Protein AF-A0A7Z9KBD7-F1 (afdb_monomer_lite)

Secondary structure (DSSP, 8-state):
---EEEEEEE--TTTS-GGGPPPHHHHHHHHHTT-EE-SSSSSEEEEEEE-SHHHHHHHHHHHHHIIIIIS---TT-------------GGGSS--

Sequence (96 aa):
MQQRWLYCEAVSNEFLPEGQKLEPEQITALTLLGFVETVGTPNYSCDFNISDSAVLADIGRMTLQVFATIYLCPSDSEVDIDLHIEESPPELRLDD

Radius of gyration: 14.71 Å; chains: 1; bounding box: 30×37×37 Å

pLDDT: mean 82.39, std 14.78, range [42.59, 95.94]

Foldseek 3Di:
DDWDKDKDWDDAQVPDDPVQHFDPVLVVVCVVLVWDCDPPDNITMDMDTPPDVVSVVVVVVVVVCCVCRNRVPDPPDDDDDDDDDDPDDPPPPPDD

Structure (mmCIF, N/CA/C/O backbone):
data_AF-A0A7Z9KBD7-F1
#
_entry.id   AF-A0A7Z9KBD7-F1
#
loop_
_atom_site.group_PDB
_atom_site.id
_atom_site.type_symbol
_atom_site.label_atom_id
_atom_site.label_alt_id
_atom_site.label_comp_id
_atom_site.label_asym_id
_atom_site.label_entity_id
_atom_site.label_seq_id
_atom_site.pdbx_PDB_ins_code
_atom_site.Cartn_x
_atom_site.Cartn_y
_atom_site.Cartn_z
_atom_site.occupancy
_atom_site.B_iso_or_equiv
_atom_site.auth_seq_id
_atom_site.auth_comp_id
_atom_site.auth_asym_id
_atom_site.auth_atom_id
_atom_site.pdbx_PDB_model_num
ATOM 1 N N . MET A 1 1 ? 17.053 5.968 -22.770 1.00 50.72 1 MET A N 1
ATOM 2 C CA . MET A 1 1 ? 15.767 5.356 -22.373 1.00 50.72 1 MET A CA 1
ATOM 3 C C . MET A 1 1 ? 15.081 6.336 -21.439 1.00 50.72 1 MET A C 1
ATOM 5 O O . MET A 1 1 ? 15.764 6.853 -20.566 1.00 50.72 1 MET A O 1
ATOM 9 N N . GLN A 1 2 ? 13.808 6.672 -21.664 1.00 57.12 2 GLN A N 1
ATOM 10 C CA . GLN A 1 2 ? 13.051 7.492 -20.711 1.00 57.12 2 GLN A CA 1
ATOM 11 C C . GLN A 1 2 ? 12.853 6.678 -19.430 1.00 57.12 2 GLN A C 1
ATOM 13 O O . GLN A 1 2 ? 12.359 5.554 -19.503 1.00 57.12 2 GLN A O 1
ATOM 18 N N . GLN A 1 3 ? 13.271 7.223 -18.287 1.00 64.50 3 GLN A N 1
ATOM 19 C CA . GLN A 1 3 ? 12.936 6.648 -16.988 1.00 64.50 3 GLN A CA 1
ATOM 20 C C . GLN A 1 3 ? 11.439 6.844 -16.758 1.00 64.50 3 GLN A C 1
ATOM 22 O O . GLN A 1 3 ? 10.932 7.957 -16.896 1.00 64.50 3 GLN A O 1
ATOM 27 N N . ARG A 1 4 ? 10.735 5.753 -16.460 1.00 80.31 4 ARG A N 1
ATOM 28 C CA . ARG A 1 4 ? 9.319 5.771 -16.100 1.00 80.31 4 ARG A CA 1
ATOM 29 C C . ARG A 1 4 ? 9.235 5.567 -14.600 1.00 80.31 4 ARG A C 1
ATOM 31 O O . ARG A 1 4 ? 9.866 4.652 -14.083 1.00 80.31 4 ARG A O 1
ATOM 38 N N . TRP A 1 5 ? 8.483 6.419 -13.927 1.00 83.69 5 TRP A N 1
ATOM 39 C CA . TRP A 1 5 ? 8.290 6.347 -12.488 1.00 83.69 5 TRP A CA 1
ATOM 40 C C . TRP A 1 5 ? 6.824 6.059 -12.195 1.00 83.69 5 TRP A C 1
ATOM 42 O O . TRP A 1 5 ? 5.949 6.577 -12.891 1.00 83.69 5 TRP A O 1
ATOM 52 N N . LEU A 1 6 ? 6.576 5.212 -11.201 1.00 84.44 6 LEU A N 1
ATOM 53 C CA . LEU A 1 6 ? 5.254 4.986 -10.638 1.00 84.44 6 LEU A CA 1
ATOM 54 C C . LEU A 1 6 ? 5.252 5.496 -9.205 1.00 84.44 6 LEU A C 1
ATOM 56 O O . LEU A 1 6 ? 6.051 5.039 -8.392 1.00 84.44 6 LEU A O 1
ATOM 60 N N . TYR A 1 7 ? 4.339 6.412 -8.928 1.00 86.00 7 TYR A N 1
ATOM 61 C CA . TYR A 1 7 ? 4.070 6.903 -7.589 1.00 86.00 7 TYR A CA 1
ATOM 62 C C . TYR A 1 7 ? 2.907 6.104 -7.001 1.00 86.00 7 TYR A C 1
ATOM 64 O O . TYR A 1 7 ? 1.865 5.967 -7.646 1.00 86.00 7 TYR A O 1
ATOM 72 N N . CYS A 1 8 ? 3.102 5.564 -5.803 1.00 86.94 8 CYS A N 1
ATOM 73 C CA . CYS A 1 8 ? 2.107 4.786 -5.079 1.00 86.94 8 CYS A CA 1
ATOM 74 C C . CYS A 1 8 ? 1.771 5.474 -3.758 1.00 86.94 8 CYS A C 1
ATOM 76 O O . CYS A 1 8 ? 2.678 5.873 -3.029 1.00 86.94 8 CYS A O 1
ATOM 78 N N . GLU A 1 9 ? 0.485 5.513 -3.411 1.00 90.69 9 GLU A N 1
ATOM 79 C CA . GLU A 1 9 ? 0.007 6.005 -2.118 1.00 90.69 9 GLU A CA 1
ATOM 80 C C . GLU A 1 9 ? -0.770 4.934 -1.359 1.00 90.69 9 GLU A C 1
ATOM 82 O O . GLU A 1 9 ? -1.528 4.154 -1.938 1.00 90.69 9 GLU A O 1
ATOM 87 N N . ALA A 1 10 ? -0.597 4.938 -0.043 1.00 92.19 10 ALA A N 1
ATOM 88 C CA . ALA A 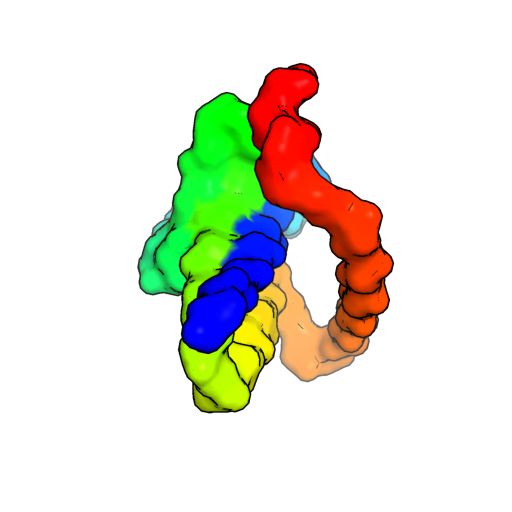1 10 ? -1.393 4.202 0.917 1.00 92.19 10 ALA A CA 1
ATOM 89 C C . ALA A 1 10 ? -2.041 5.208 1.883 1.00 92.19 10 ALA A C 1
ATOM 91 O O . ALA A 1 10 ? -1.361 6.008 2.529 1.00 92.19 10 ALA A O 1
ATOM 92 N N . VAL A 1 11 ? -3.371 5.163 1.963 1.00 92.12 11 VAL A N 1
ATOM 93 C CA . VAL A 1 11 ? -4.203 6.006 2.829 1.00 92.12 11 VAL A CA 1
ATOM 94 C C . VAL A 1 11 ? -3.768 5.897 4.292 1.00 92.12 11 VAL A C 1
ATOM 96 O O . VAL A 1 11 ? -3.586 4.785 4.800 1.00 92.12 11 VAL A O 1
ATOM 99 N N . SER A 1 12 ? -3.623 7.037 4.966 1.00 91.06 12 SER A N 1
ATOM 100 C CA . SER A 1 12 ? -3.233 7.105 6.377 1.00 91.06 12 SER A CA 1
ATOM 101 C C . SER A 1 12 ? -4.407 7.180 7.352 1.00 91.06 12 SER A C 1
ATOM 103 O O . SER A 1 12 ? -5.570 7.348 6.981 1.00 91.06 12 SER A O 1
ATOM 105 N N . ASN A 1 13 ? -4.075 7.130 8.643 1.00 91.81 13 ASN A N 1
ATOM 106 C CA . ASN A 1 13 ? -5.029 7.245 9.746 1.00 91.81 13 ASN A CA 1
ATOM 107 C C . ASN A 1 13 ? -5.786 8.574 9.801 1.00 91.81 13 ASN A C 1
ATOM 109 O O . ASN A 1 13 ? -6.790 8.646 10.508 1.00 91.81 13 ASN A O 1
ATOM 113 N N . GLU A 1 14 ? -5.324 9.607 9.094 1.00 91.12 14 GLU A N 1
ATOM 114 C CA . GLU A 1 14 ? -6.053 10.871 8.990 1.00 91.12 14 GLU A CA 1
ATOM 115 C C . GLU A 1 14 ? -7.366 10.705 8.212 1.00 91.12 14 GLU A C 1
ATOM 117 O O . GLU A 1 14 ? -8.376 11.309 8.572 1.00 91.12 14 GLU A O 1
ATOM 122 N N . PHE A 1 15 ? -7.378 9.838 7.193 1.00 91.06 15 PHE A N 1
ATOM 123 C CA . PHE A 1 15 ? -8.544 9.624 6.327 1.00 91.06 15 PHE A CA 1
ATOM 124 C C . PHE A 1 15 ? -9.253 8.293 6.552 1.00 91.06 15 PHE A C 1
ATOM 126 O O . PHE A 1 15 ? -10.371 8.104 6.069 1.00 91.06 15 PHE A O 1
ATOM 133 N N . LEU A 1 16 ? -8.625 7.364 7.273 1.00 90.38 16 LEU A N 1
ATOM 134 C CA . LEU A 1 16 ? -9.261 6.100 7.620 1.00 90.38 16 LEU A CA 1
ATOM 135 C C . LEU A 1 16 ? -10.329 6.300 8.712 1.00 90.38 16 LEU A C 1
ATOM 137 O O . LEU A 1 16 ? -10.109 7.029 9.685 1.00 90.38 16 LEU A O 1
ATOM 141 N N . PRO A 1 17 ? -11.482 5.614 8.610 1.00 91.62 17 PRO A N 1
ATOM 142 C CA . PRO A 1 17 ? -12.470 5.559 9.685 1.00 91.62 17 PRO A CA 1
ATOM 143 C C . PRO A 1 17 ? -11.869 5.040 11.002 1.00 91.62 17 PRO A C 1
ATOM 145 O O . PRO A 1 17 ? -10.984 4.191 10.979 1.00 91.62 17 PRO A O 1
ATOM 148 N N . GLU A 1 18 ? -12.404 5.456 12.160 1.00 89.00 18 GLU A N 1
ATOM 149 C CA . GLU A 1 18 ? -11.887 5.058 13.492 1.00 89.00 18 GLU A CA 1
ATOM 150 C C . GLU A 1 18 ? -11.702 3.539 13.673 1.00 89.00 18 GLU A C 1
ATOM 152 O O . GLU A 1 18 ? -10.741 3.108 14.295 1.00 89.00 18 GLU A O 1
ATOM 157 N N . GLY A 1 19 ? -12.588 2.714 13.105 1.00 89.62 19 GLY A N 1
ATOM 158 C CA . GLY A 1 19 ? -12.488 1.248 13.181 1.00 89.62 19 GLY A CA 1
ATOM 159 C C . GLY A 1 19 ? -11.529 0.602 12.173 1.00 89.62 19 GLY A C 1
ATOM 160 O O . GLY A 1 19 ? -11.443 -0.620 12.130 1.00 89.62 19 GLY A O 1
ATOM 161 N N . GLN A 1 20 ? -10.875 1.398 11.329 1.00 90.56 20 GLN A N 1
ATOM 162 C CA . GLN A 1 20 ? -9.976 0.958 10.257 1.00 90.56 20 GLN A CA 1
ATOM 163 C C . GLN A 1 20 ? -8.607 1.639 10.324 1.00 90.56 20 GLN A C 1
ATOM 165 O O . GLN A 1 20 ? -7.782 1.441 9.433 1.00 90.56 20 GLN A O 1
ATOM 170 N N . LYS A 1 21 ? -8.359 2.449 11.357 1.00 93.94 21 LYS A N 1
ATOM 171 C CA . LYS A 1 21 ? -7.046 3.045 11.578 1.00 93.94 21 LYS A CA 1
ATOM 172 C C . LYS A 1 21 ? -6.002 1.947 11.758 1.00 93.94 21 LYS A C 1
ATOM 174 O O . LYS A 1 21 ? -6.234 0.939 12.416 1.00 93.94 21 LYS A O 1
ATOM 179 N N . LEU A 1 22 ? -4.852 2.175 11.148 1.00 94.38 22 LEU A N 1
ATOM 180 C CA . LEU A 1 22 ? -3.671 1.344 11.226 1.00 94.38 22 LEU A CA 1
ATOM 181 C C . LEU A 1 22 ? -3.074 1.417 12.629 1.00 94.38 22 LEU A C 1
ATOM 183 O O . LEU A 1 22 ? -2.763 2.497 13.140 1.00 94.38 22 LEU A O 1
ATOM 187 N N . GLU A 1 23 ? -2.857 0.250 13.210 1.00 95.81 23 GLU A N 1
ATOM 188 C CA . GLU A 1 23 ? -2.085 0.049 14.423 1.00 95.81 23 GLU A CA 1
ATOM 189 C C . GLU A 1 23 ? -0.578 0.227 14.150 1.00 95.81 23 GLU A C 1
ATOM 191 O O . GLU A 1 23 ? -0.119 0.100 13.006 1.00 95.81 23 GLU A O 1
ATOM 196 N N . PRO A 1 24 ? 0.246 0.463 15.189 1.00 95.44 24 PRO A N 1
ATOM 197 C CA . PRO A 1 24 ? 1.689 0.668 15.026 1.00 95.44 24 PRO A CA 1
ATOM 198 C C . PRO A 1 24 ? 2.416 -0.455 14.266 1.00 95.44 24 PRO A C 1
ATOM 200 O O . PRO A 1 24 ? 3.385 -0.202 13.547 1.00 95.44 24 PRO A O 1
ATOM 203 N N . GLU A 1 25 ? 1.952 -1.698 14.398 1.00 95.94 25 GLU A N 1
ATOM 204 C CA . GLU A 1 25 ? 2.505 -2.861 13.695 1.00 95.94 25 GLU A CA 1
ATOM 205 C C . GLU A 1 25 ? 2.217 -2.818 12.188 1.00 95.94 25 GLU A C 1
ATOM 207 O O . GLU A 1 25 ? 3.103 -3.126 11.389 1.00 95.94 25 GLU A O 1
ATOM 212 N N . GLN A 1 26 ? 1.018 -2.372 11.794 1.00 95.50 26 GLN A N 1
ATOM 213 C CA . GLN A 1 26 ? 0.644 -2.164 10.392 1.00 95.50 26 GLN A CA 1
ATOM 214 C C . GLN A 1 26 ? 1.466 -1.020 9.789 1.00 95.50 26 GLN A C 1
ATOM 216 O O . GLN A 1 26 ? 2.017 -1.175 8.704 1.00 95.50 26 GLN A O 1
ATOM 221 N N . ILE A 1 27 ? 1.639 0.089 10.514 1.00 94.50 27 ILE A N 1
ATOM 222 C CA . ILE A 1 27 ? 2.484 1.208 10.065 1.00 94.50 27 ILE A CA 1
ATOM 223 C C . ILE A 1 27 ? 3.934 0.741 9.878 1.00 94.50 27 ILE A C 1
ATOM 225 O O . ILE A 1 27 ? 4.540 0.992 8.840 1.00 94.50 27 ILE A O 1
ATOM 229 N N . THR A 1 28 ? 4.475 -0.013 10.839 1.00 94.62 28 THR A N 1
ATOM 230 C CA . THR A 1 28 ? 5.836 -0.566 10.748 1.00 94.62 28 THR A CA 1
ATOM 231 C C . THR A 1 28 ? 5.986 -1.477 9.530 1.00 94.62 28 THR A C 1
ATOM 233 O O . THR A 1 28 ? 6.965 -1.369 8.792 1.00 94.62 28 THR A O 1
ATOM 236 N N . ALA A 1 29 ? 5.017 -2.364 9.290 1.00 94.69 29 ALA A N 1
ATOM 237 C CA . ALA A 1 29 ? 5.018 -3.238 8.123 1.00 94.69 29 ALA A CA 1
ATOM 238 C C . ALA A 1 29 ? 4.943 -2.444 6.807 1.00 94.69 29 ALA A C 1
ATOM 240 O O . ALA A 1 29 ? 5.659 -2.769 5.862 1.00 94.69 29 ALA A O 1
ATOM 241 N N . LEU A 1 30 ? 4.146 -1.373 6.762 1.00 94.44 30 LEU A N 1
ATOM 242 C CA . LEU A 1 30 ? 4.047 -0.475 5.613 1.00 94.44 30 LEU A CA 1
ATOM 243 C C . LEU A 1 30 ? 5.384 0.242 5.347 1.00 94.44 30 LEU A C 1
ATOM 245 O O . LEU A 1 30 ? 5.854 0.276 4.211 1.00 94.44 30 LEU A O 1
ATOM 249 N N . THR A 1 31 ? 6.068 0.711 6.394 1.00 93.19 31 THR A N 1
ATOM 250 C CA . THR A 1 31 ? 7.406 1.313 6.274 1.00 93.19 31 THR A CA 1
ATOM 251 C C . THR A 1 31 ? 8.465 0.318 5.803 1.00 93.19 31 THR A C 1
ATOM 253 O O . THR A 1 31 ? 9.330 0.671 5.003 1.00 93.19 31 THR A O 1
ATOM 256 N N . LEU A 1 32 ? 8.393 -0.947 6.233 1.00 93.94 32 LEU A N 1
ATOM 257 C CA . LEU A 1 32 ? 9.286 -2.007 5.746 1.00 93.94 32 LEU A CA 1
ATOM 258 C C . LEU A 1 32 ? 9.083 -2.324 4.256 1.00 93.94 32 LEU A C 1
ATOM 260 O O . LEU A 1 32 ? 10.018 -2.791 3.608 1.00 93.94 32 LEU A O 1
ATOM 264 N N . LEU A 1 33 ? 7.897 -2.042 3.707 1.00 92.31 33 LEU A N 1
ATOM 265 C CA . LEU A 1 33 ? 7.623 -2.109 2.268 1.00 92.31 33 LEU A CA 1
ATOM 266 C C . LEU A 1 33 ? 8.162 -0.891 1.496 1.00 92.31 33 LEU A C 1
ATOM 268 O O . LEU A 1 33 ? 8.057 -0.855 0.275 1.00 92.31 33 LEU A O 1
ATOM 272 N N . GLY A 1 34 ? 8.768 0.082 2.184 1.00 92.81 34 GLY A N 1
ATOM 273 C CA . GLY A 1 34 ? 9.384 1.264 1.579 1.00 92.81 34 GLY A CA 1
ATOM 274 C C . GLY A 1 34 ? 8.475 2.489 1.510 1.00 92.81 34 GLY A C 1
ATOM 275 O O . GLY A 1 34 ? 8.882 3.500 0.943 1.00 92.81 34 GLY A O 1
ATOM 276 N N . PHE A 1 35 ? 7.274 2.422 2.087 1.00 93.94 35 PHE A N 1
ATOM 277 C CA . PHE A 1 35 ? 6.382 3.571 2.172 1.00 93.94 35 PHE A CA 1
ATOM 278 C C . PHE A 1 35 ? 6.796 4.515 3.302 1.00 93.94 35 PHE A C 1
ATOM 280 O O . PHE A 1 35 ? 7.060 4.090 4.427 1.00 93.94 35 PHE A O 1
ATOM 287 N N . VAL A 1 36 ? 6.804 5.812 3.018 1.00 91.38 36 VAL A N 1
ATOM 288 C CA . VAL A 1 36 ? 7.149 6.856 3.984 1.00 91.38 36 VAL A CA 1
ATOM 289 C C . VAL A 1 36 ? 6.014 7.860 4.107 1.00 91.38 36 VAL A C 1
ATOM 291 O O . VAL A 1 36 ? 5.401 8.251 3.116 1.00 91.38 36 VAL A O 1
ATOM 294 N N . GLU A 1 37 ? 5.728 8.270 5.337 1.00 85.94 37 GLU A N 1
ATOM 295 C CA . GLU A 1 37 ? 4.845 9.405 5.600 1.00 85.94 37 GLU A CA 1
ATOM 296 C C . GLU A 1 37 ? 5.600 10.683 5.231 1.00 85.94 37 GLU A C 1
ATOM 298 O O . GLU A 1 37 ? 6.733 10.890 5.685 1.00 85.94 37 GLU A O 1
ATOM 303 N N . THR A 1 38 ? 5.017 11.519 4.374 1.00 71.88 38 THR A N 1
ATOM 304 C CA . THR A 1 38 ? 5.630 12.804 4.031 1.00 71.88 38 THR A CA 1
ATOM 305 C C . THR A 1 38 ? 4.938 13.920 4.798 1.00 71.88 38 THR A C 1
ATOM 307 O O . THR A 1 38 ? 3.742 13.885 5.048 1.00 71.88 38 THR A O 1
ATOM 310 N N . VAL A 1 39 ? 5.695 14.943 5.189 1.00 67.75 39 VAL A N 1
ATOM 311 C CA . VAL A 1 39 ? 5.167 16.055 5.999 1.00 67.75 39 VAL A CA 1
ATOM 312 C C . VAL A 1 39 ? 4.131 16.896 5.226 1.00 67.75 39 VAL A C 1
ATOM 314 O O . VAL A 1 39 ? 3.393 17.660 5.839 1.00 67.75 39 VAL A O 1
ATOM 317 N N . GLY A 1 40 ? 4.080 16.769 3.893 1.00 65.12 40 GLY A N 1
ATOM 318 C CA . GLY A 1 40 ? 3.173 17.523 3.020 1.00 65.12 40 GLY A CA 1
ATOM 319 C C . GLY A 1 40 ? 1.954 16.740 2.532 1.00 65.12 40 GLY A C 1
ATOM 320 O O . GLY A 1 40 ? 0.918 17.351 2.291 1.00 65.12 40 GLY A O 1
ATOM 321 N N . THR A 1 41 ? 2.045 15.411 2.410 1.00 64.81 41 THR A N 1
ATOM 322 C CA . THR A 1 41 ? 0.902 14.567 2.055 1.00 64.81 41 THR A CA 1
ATOM 323 C C . THR A 1 41 ? 0.542 13.659 3.224 1.00 64.81 41 THR A C 1
ATOM 325 O O . THR A 1 41 ? 1.367 12.856 3.649 1.00 64.81 41 THR A O 1
ATOM 328 N N . PRO A 1 42 ? -0.693 13.740 3.740 1.00 80.06 42 PRO A N 1
ATOM 329 C CA . PRO A 1 42 ? -1.110 12.913 4.865 1.00 80.06 42 PRO A CA 1
ATOM 330 C C . PRO A 1 42 ? -1.041 11.404 4.598 1.00 80.06 42 PRO A C 1
ATOM 332 O O . PRO A 1 42 ? -1.050 10.647 5.555 1.00 80.06 42 PRO A O 1
ATOM 335 N N . ASN A 1 43 ? -0.942 10.945 3.345 1.00 90.38 43 ASN A N 1
ATOM 336 C CA . ASN A 1 43 ? -0.781 9.531 2.993 1.00 90.38 43 ASN A CA 1
ATOM 337 C C . ASN A 1 43 ? 0.676 9.044 3.087 1.00 90.38 43 ASN A C 1
ATOM 339 O O . ASN A 1 43 ? 1.635 9.805 2.965 1.00 90.38 43 ASN A O 1
ATOM 343 N N . TYR A 1 44 ? 0.845 7.729 3.211 1.00 92.44 44 TYR A N 1
ATOM 344 C CA . TYR A 1 44 ? 2.145 7.094 3.027 1.00 92.44 44 TYR A CA 1
ATOM 345 C C . TYR A 1 44 ? 2.427 6.928 1.536 1.00 92.44 44 TYR A C 1
ATOM 347 O O . TYR A 1 44 ? 1.548 6.506 0.788 1.00 92.44 44 TYR A O 1
ATOM 355 N N . SER A 1 45 ? 3.651 7.202 1.096 1.00 91.56 45 SER A N 1
ATOM 356 C CA . SER A 1 45 ? 4.002 7.182 -0.327 1.00 91.56 45 SER A CA 1
ATOM 357 C C . SER A 1 45 ? 5.280 6.403 -0.619 1.00 91.56 45 SER A C 1
ATOM 359 O O . SER A 1 45 ? 6.149 6.266 0.244 1.00 91.56 45 SER A O 1
ATOM 361 N N . CYS A 1 46 ? 5.387 5.865 -1.834 1.00 90.56 46 CYS A N 1
ATOM 362 C CA . CYS A 1 46 ? 6.589 5.205 -2.334 1.00 90.56 46 CYS A CA 1
ATOM 363 C C . CYS A 1 46 ? 6.714 5.394 -3.854 1.00 90.56 46 CYS A C 1
ATOM 365 O O . CYS A 1 46 ? 5.725 5.274 -4.580 1.00 90.56 46 CYS A O 1
ATOM 367 N N . ASP A 1 47 ? 7.935 5.644 -4.329 1.00 88.88 47 ASP A N 1
ATOM 368 C CA . ASP A 1 47 ? 8.255 5.815 -5.746 1.00 88.88 47 ASP A CA 1
ATOM 369 C C . ASP A 1 47 ? 9.009 4.604 -6.301 1.00 88.88 47 ASP A C 1
ATOM 371 O O . ASP A 1 47 ? 10.055 4.203 -5.786 1.00 88.88 47 ASP A O 1
ATOM 375 N N . PHE A 1 48 ? 8.532 4.075 -7.426 1.00 87.56 48 PHE A N 1
ATOM 376 C CA . PHE A 1 48 ? 9.172 2.978 -8.143 1.00 87.56 48 PHE A CA 1
ATOM 377 C C . PHE A 1 48 ? 9.733 3.443 -9.478 1.00 87.56 48 PHE A C 1
ATOM 379 O O . PHE A 1 48 ? 9.018 3.984 -10.321 1.00 87.56 48 PHE A O 1
ATOM 386 N N . ASN A 1 49 ? 11.007 3.144 -9.721 1.00 88.06 49 ASN A N 1
ATOM 387 C CA . ASN A 1 49 ? 11.587 3.258 -11.051 1.00 88.06 49 ASN A CA 1
ATOM 388 C C . ASN A 1 49 ? 11.230 2.011 -11.872 1.00 88.06 49 ASN A C 1
ATOM 390 O O . ASN A 1 49 ? 11.698 0.911 -11.580 1.00 88.06 49 ASN A O 1
ATOM 394 N N . ILE A 1 50 ? 10.411 2.179 -12.907 1.00 87.19 50 ILE A N 1
ATOM 395 C CA . ILE A 1 50 ? 9.985 1.095 -13.791 1.00 87.19 50 ILE A CA 1
ATOM 396 C C . ILE A 1 50 ? 11.060 0.882 -14.863 1.00 87.19 50 ILE A C 1
ATOM 398 O O . ILE A 1 50 ? 10.986 1.422 -15.972 1.00 87.19 50 ILE A O 1
ATOM 402 N N . SER A 1 51 ? 12.071 0.083 -14.525 1.00 85.50 51 SER A N 1
ATOM 403 C CA . SER A 1 51 ? 13.142 -0.300 -15.452 1.00 85.50 51 SER A CA 1
ATOM 404 C C . SER A 1 51 ? 12.731 -1.406 -16.425 1.00 85.50 51 SER A C 1
ATOM 406 O O . SER A 1 51 ? 13.229 -1.449 -17.551 1.00 85.50 51 SER A O 1
ATOM 408 N N . ASP A 1 52 ? 11.827 -2.293 -16.004 1.00 86.75 52 ASP A N 1
ATOM 409 C CA . ASP A 1 52 ? 11.353 -3.444 -16.770 1.00 86.75 52 ASP A CA 1
ATOM 410 C C . ASP A 1 52 ? 9.991 -3.961 -16.255 1.00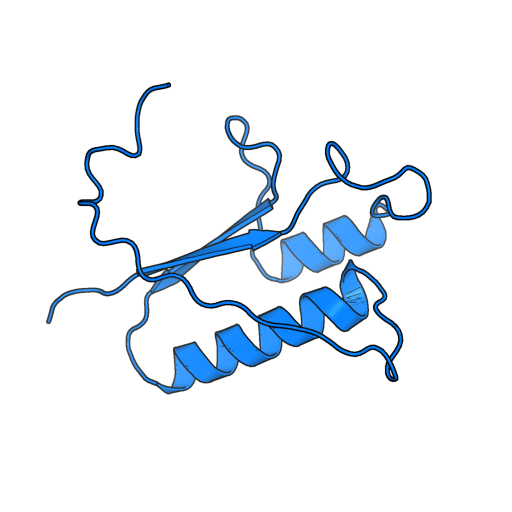 86.75 52 ASP A C 1
ATOM 412 O O . ASP A 1 52 ? 9.393 -3.414 -15.327 1.00 86.75 52 ASP A O 1
ATOM 416 N N . SER A 1 53 ? 9.474 -5.018 -16.888 1.00 86.81 53 SER A N 1
ATOM 417 C CA . SER A 1 53 ? 8.184 -5.621 -16.541 1.00 86.81 53 SER A CA 1
ATOM 418 C C . SER A 1 53 ? 8.186 -6.430 -15.240 1.00 86.81 53 SER A C 1
ATOM 420 O O . SER A 1 53 ? 7.110 -6.680 -14.702 1.00 86.81 53 SER A O 1
ATOM 422 N N . ALA A 1 54 ? 9.343 -6.873 -14.739 1.00 90.62 54 ALA A N 1
ATOM 423 C CA . ALA A 1 54 ? 9.414 -7.586 -13.465 1.00 90.62 54 ALA A CA 1
ATOM 424 C C . ALA A 1 54 ? 9.089 -6.637 -12.305 1.00 90.62 54 ALA A C 1
ATOM 426 O O . ALA A 1 54 ? 8.317 -7.007 -11.423 1.00 90.62 54 ALA A O 1
ATOM 427 N N . VAL A 1 55 ? 9.547 -5.383 -12.391 1.00 88.25 55 VAL A N 1
ATOM 428 C CA . VAL A 1 55 ? 9.199 -4.331 -11.424 1.00 88.25 55 VAL A CA 1
ATOM 429 C C . VAL A 1 55 ? 7.683 -4.122 -11.342 1.00 88.25 55 VAL A C 1
ATOM 431 O O . VAL A 1 55 ? 7.135 -3.997 -10.252 1.00 88.25 55 VAL A O 1
ATOM 434 N N . LEU A 1 56 ? 6.968 -4.155 -12.472 1.00 88.69 56 LEU A N 1
ATOM 435 C CA . LEU A 1 56 ? 5.502 -4.033 -12.474 1.00 88.69 56 LEU A CA 1
ATOM 436 C C . LEU A 1 56 ? 4.817 -5.195 -11.739 1.00 88.69 56 LEU A C 1
ATOM 438 O O . LEU A 1 56 ? 3.839 -4.983 -11.024 1.00 88.69 56 LEU A O 1
ATOM 442 N N . ALA A 1 57 ? 5.331 -6.418 -11.891 1.00 91.00 57 ALA A N 1
ATOM 443 C CA . ALA A 1 57 ? 4.811 -7.577 -11.172 1.00 91.00 57 ALA A CA 1
ATOM 444 C C . ALA A 1 57 ? 5.092 -7.486 -9.662 1.00 91.00 57 ALA A C 1
ATOM 446 O O . ALA A 1 57 ? 4.243 -7.869 -8.856 1.00 91.00 57 ALA A O 1
ATOM 447 N N . ASP A 1 58 ? 6.256 -6.958 -9.277 1.00 91.19 58 ASP A N 1
ATOM 448 C CA . ASP A 1 58 ? 6.604 -6.703 -7.877 1.00 91.19 58 ASP A CA 1
ATOM 449 C C . ASP A 1 58 ? 5.688 -5.658 -7.244 1.00 91.19 58 ASP A C 1
ATOM 451 O O . ASP A 1 58 ? 5.156 -5.898 -6.161 1.00 91.19 58 ASP A O 1
ATOM 455 N N . ILE A 1 59 ? 5.423 -4.560 -7.954 1.00 90.50 59 ILE A N 1
ATOM 456 C CA . ILE A 1 59 ? 4.475 -3.531 -7.519 1.00 90.50 59 ILE A CA 1
ATOM 457 C C . ILE A 1 59 ? 3.085 -4.141 -7.325 1.00 90.50 59 ILE A C 1
ATOM 459 O O . ILE A 1 59 ? 2.489 -3.960 -6.270 1.00 90.50 59 ILE A O 1
ATOM 463 N N . GLY A 1 60 ? 2.589 -4.929 -8.285 1.00 89.50 60 GLY A N 1
ATOM 464 C CA . GLY A 1 60 ? 1.284 -5.585 -8.155 1.00 89.50 60 GLY A CA 1
ATOM 465 C C . GLY A 1 60 ? 1.199 -6.515 -6.938 1.00 89.50 60 GLY A C 1
ATOM 466 O O . GLY A 1 60 ? 0.209 -6.496 -6.206 1.00 89.50 60 GLY A O 1
ATOM 467 N N . ARG A 1 61 ? 2.255 -7.296 -6.668 1.00 91.38 61 ARG A N 1
ATOM 468 C CA . ARG A 1 61 ? 2.334 -8.131 -5.456 1.00 91.38 61 ARG A CA 1
ATOM 469 C C . ARG A 1 61 ? 2.327 -7.295 -4.183 1.00 91.38 61 ARG A C 1
ATOM 471 O O . ARG A 1 61 ? 1.614 -7.640 -3.245 1.00 91.38 61 ARG A O 1
ATOM 478 N N . MET A 1 62 ? 3.093 -6.210 -4.161 1.00 93.12 62 MET A N 1
ATOM 479 C CA . MET A 1 62 ? 3.140 -5.292 -3.030 1.00 93.12 62 MET A CA 1
ATOM 480 C C . MET A 1 62 ? 1.770 -4.656 -2.776 1.00 93.12 62 MET A C 1
ATOM 482 O O . MET A 1 62 ? 1.329 -4.640 -1.633 1.00 93.12 62 MET A O 1
ATOM 486 N N . THR A 1 63 ? 1.062 -4.198 -3.811 1.00 90.62 63 THR A N 1
ATOM 487 C CA . THR A 1 63 ? -0.292 -3.637 -3.680 1.00 90.62 63 THR A CA 1
ATOM 488 C C . THR A 1 63 ? -1.246 -4.634 -3.022 1.00 90.62 63 THR A C 1
ATOM 490 O O . THR A 1 63 ? -1.914 -4.297 -2.047 1.00 90.62 63 THR A O 1
ATOM 493 N N . LEU A 1 64 ? -1.266 -5.887 -3.488 1.00 90.25 64 LEU A N 1
ATOM 494 C CA . LEU A 1 64 ? -2.093 -6.936 -2.879 1.00 90.25 64 LEU A CA 1
ATOM 495 C C . LEU A 1 64 ? -1.682 -7.231 -1.430 1.00 90.25 64 LEU A C 1
ATOM 497 O O . LEU A 1 64 ? -2.541 -7.449 -0.576 1.00 90.25 64 LEU A O 1
ATOM 501 N N . GLN A 1 65 ? -0.380 -7.207 -1.134 1.00 91.38 65 GLN A N 1
ATOM 502 C CA . GLN A 1 65 ? 0.121 -7.361 0.228 1.00 91.38 65 GLN A CA 1
ATOM 503 C C . GLN A 1 65 ? -0.337 -6.206 1.126 1.00 91.38 65 GLN A C 1
ATOM 505 O O . GLN A 1 65 ? -0.772 -6.463 2.242 1.00 91.38 65 GLN A O 1
ATOM 510 N N . VAL A 1 66 ? -0.323 -4.959 0.644 1.00 93.38 66 VAL A N 1
ATOM 511 C CA . VAL A 1 66 ? -0.836 -3.803 1.394 1.00 93.38 66 VAL A CA 1
ATOM 512 C C . VAL A 1 66 ? -2.307 -4.008 1.761 1.00 93.38 66 VAL A C 1
ATOM 514 O O . VAL A 1 66 ? -2.658 -3.901 2.935 1.00 93.38 66 VAL A O 1
ATOM 517 N N . PHE A 1 67 ? -3.157 -4.413 0.815 1.00 91.81 67 PHE A N 1
ATOM 518 C CA . PHE A 1 67 ? -4.556 -4.725 1.127 1.00 91.81 67 PHE A CA 1
ATOM 519 C C . PHE A 1 67 ? -4.692 -5.841 2.168 1.00 91.81 67 PHE A C 1
ATOM 521 O O . PHE A 1 67 ? -5.403 -5.673 3.158 1.00 91.81 67 PHE A O 1
ATOM 528 N N . ALA A 1 68 ? -3.990 -6.958 1.983 1.00 90.38 68 ALA A N 1
ATOM 529 C CA . ALA A 1 68 ? -4.143 -8.129 2.841 1.00 90.38 68 ALA A CA 1
ATOM 530 C C . ALA A 1 68 ? -3.561 -7.937 4.252 1.00 90.38 68 ALA A C 1
ATOM 532 O O . ALA A 1 68 ? -4.153 -8.390 5.228 1.00 90.38 68 ALA A O 1
ATOM 533 N N . THR A 1 69 ? -2.394 -7.299 4.378 1.00 91.19 69 THR A N 1
ATOM 534 C CA . THR A 1 69 ? -1.641 -7.258 5.643 1.00 91.19 69 THR A CA 1
ATOM 535 C C . THR A 1 69 ? -1.691 -5.910 6.340 1.00 91.19 69 THR A C 1
ATOM 537 O O . THR A 1 69 ? -1.554 -5.867 7.558 1.00 91.19 69 THR A O 1
ATOM 540 N N . ILE A 1 70 ? -1.856 -4.816 5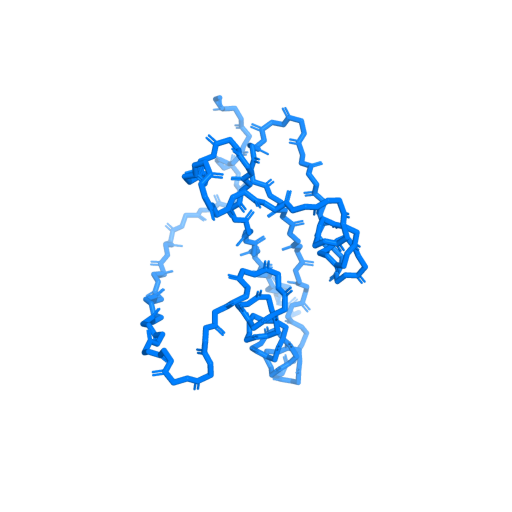.591 1.00 94.50 70 ILE A N 1
ATOM 541 C CA . ILE A 1 70 ? -1.898 -3.463 6.159 1.00 94.50 70 ILE A CA 1
ATOM 542 C C . ILE A 1 70 ? -3.344 -3.050 6.377 1.00 94.50 70 ILE A C 1
ATOM 544 O O . ILE A 1 70 ? -3.692 -2.696 7.491 1.00 94.50 70 ILE A O 1
ATOM 548 N N . TYR A 1 71 ? -4.214 -3.191 5.378 1.00 92.81 71 TYR A N 1
ATOM 549 C CA . TYR A 1 71 ? -5.643 -2.886 5.538 1.00 92.81 71 TYR A CA 1
ATOM 550 C C . TYR A 1 71 ? -6.483 -4.059 6.048 1.00 92.81 71 TYR A C 1
ATOM 552 O O . TYR A 1 71 ? -7.690 -3.910 6.223 1.00 92.81 71 TYR A O 1
ATOM 560 N N . LEU A 1 72 ? -5.852 -5.212 6.308 1.00 91.81 72 LEU A N 1
ATOM 561 C CA . LEU A 1 72 ? -6.501 -6.428 6.814 1.00 91.81 72 LEU A CA 1
ATOM 562 C C . LEU A 1 72 ? -7.741 -6.819 5.998 1.00 91.81 72 LEU A C 1
ATOM 564 O O . LEU A 1 72 ? -8.729 -7.313 6.544 1.00 91.81 72 LEU A O 1
ATOM 568 N N . CYS A 1 73 ? -7.691 -6.573 4.688 1.00 90.25 73 CYS A N 1
ATOM 569 C CA . CYS A 1 73 ? -8.786 -6.860 3.781 1.00 90.25 73 CYS A CA 1
ATOM 570 C C . CYS A 1 73 ? -9.066 -8.376 3.811 1.00 90.25 73 CYS A C 1
ATOM 572 O O . CYS A 1 73 ? -8.142 -9.162 3.562 1.00 90.25 73 CYS A O 1
ATOM 574 N N . PRO A 1 74 ? -10.295 -8.813 4.150 1.00 88.94 74 PRO A N 1
ATOM 575 C CA . PRO A 1 74 ? -10.642 -10.229 4.182 1.00 88.94 74 PRO A CA 1
ATOM 576 C C . PRO A 1 74 ? -10.319 -10.927 2.859 1.00 88.94 74 PRO A C 1
ATOM 578 O O . PRO A 1 74 ? -10.499 -10.349 1.790 1.00 88.94 74 PRO A O 1
ATOM 581 N N . SER A 1 75 ? -9.881 -12.185 2.911 1.00 84.50 75 SER A N 1
ATOM 582 C CA . SER A 1 75 ? -9.460 -12.939 1.718 1.00 84.50 75 SER A CA 1
ATOM 583 C C . SER A 1 75 ? -10.572 -13.198 0.694 1.00 84.50 75 SER A C 1
ATOM 585 O O . SER A 1 75 ? -10.283 -13.578 -0.435 1.00 84.50 75 SER A O 1
ATOM 587 N N . ASP A 1 76 ? -11.830 -13.057 1.103 1.00 88.06 76 ASP A N 1
ATOM 588 C CA . ASP A 1 76 ? -13.034 -13.160 0.278 1.00 88.06 76 ASP A CA 1
ATOM 589 C C . ASP A 1 76 ? -13.575 -11.793 -0.173 1.00 88.06 76 ASP A C 1
ATOM 591 O O . ASP A 1 76 ? -14.641 -11.727 -0.784 1.00 88.06 76 ASP A O 1
ATOM 595 N N . SER A 1 77 ? -12.844 -10.710 0.104 1.00 85.31 77 SER A N 1
ATOM 596 C CA . SER A 1 77 ? -13.210 -9.369 -0.346 1.00 85.31 77 SER A CA 1
ATOM 597 C C . SER A 1 77 ? -13.031 -9.231 -1.848 1.00 85.31 77 SER A C 1
ATOM 599 O O . SER A 1 77 ? -12.030 -9.662 -2.424 1.00 85.31 77 SER A O 1
ATOM 601 N N . GLU A 1 78 ? -13.989 -8.560 -2.473 1.00 83.88 78 GLU A N 1
ATOM 602 C CA . GLU A 1 78 ? -13.839 -8.061 -3.829 1.00 83.88 78 GLU A CA 1
ATOM 603 C C . GLU A 1 78 ? -13.012 -6.771 -3.783 1.00 83.88 78 GLU A C 1
ATOM 605 O O . GLU A 1 78 ? -13.338 -5.841 -3.044 1.00 83.88 78 GLU A O 1
ATOM 610 N N . VAL A 1 79 ? -11.913 -6.741 -4.536 1.00 76.00 79 VAL A N 1
ATOM 611 C CA . VAL A 1 79 ? -11.060 -5.558 -4.683 1.00 76.00 79 VAL A CA 1
ATOM 612 C C . VAL A 1 79 ? -11.259 -5.030 -6.092 1.00 76.00 79 VAL A C 1
ATOM 614 O O . VAL A 1 79 ? -10.938 -5.726 -7.057 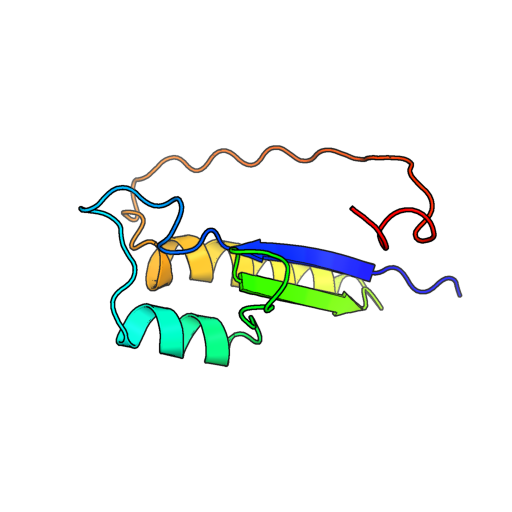1.00 76.00 79 VAL A O 1
ATOM 617 N N . ASP A 1 80 ? -11.773 -3.808 -6.196 1.00 78.25 80 ASP A N 1
ATOM 618 C CA . ASP A 1 80 ? -11.832 -3.081 -7.459 1.00 78.25 80 ASP A CA 1
ATOM 619 C C . ASP A 1 80 ? -10.569 -2.227 -7.623 1.00 78.25 80 ASP A C 1
ATOM 621 O O . ASP A 1 80 ? -10.073 -1.639 -6.657 1.00 78.25 80 ASP A O 1
ATOM 625 N N . ILE A 1 81 ? -10.011 -2.207 -8.833 1.00 74.38 81 ILE A N 1
ATOM 626 C CA . ILE A 1 81 ? -8.778 -1.480 -9.148 1.00 74.38 81 ILE A CA 1
ATOM 627 C C . ILE A 1 81 ? -9.035 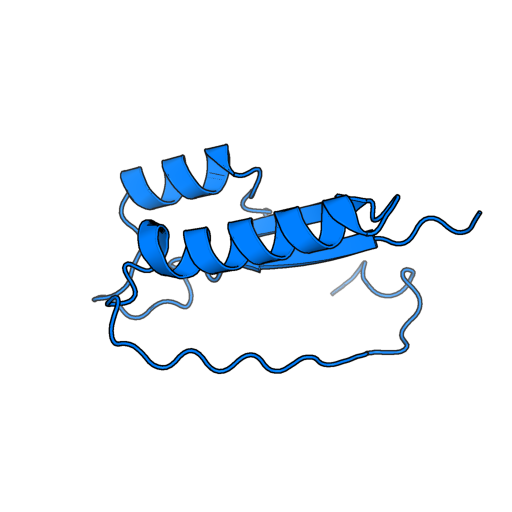-0.610 -10.371 1.00 74.38 81 ILE A C 1
ATOM 629 O O . ILE A 1 81 ? -8.969 -1.075 -11.511 1.00 74.38 81 ILE A O 1
ATOM 633 N N . ASP A 1 82 ? -9.238 0.678 -10.118 1.00 75.25 82 ASP A N 1
ATOM 634 C CA . ASP A 1 82 ? -9.350 1.690 -11.158 1.00 75.25 82 ASP A CA 1
ATOM 635 C C . ASP A 1 82 ? -7.976 2.266 -11.511 1.00 75.25 82 ASP A C 1
ATOM 637 O O . ASP A 1 82 ? -7.223 2.740 -10.657 1.00 75.25 82 ASP A O 1
ATOM 641 N N . LEU A 1 83 ? -7.637 2.232 -12.801 1.00 67.62 83 LEU A N 1
ATOM 642 C CA . LEU A 1 83 ? -6.395 2.793 -13.325 1.00 67.62 83 LEU A CA 1
ATOM 643 C C . LEU A 1 83 ? -6.700 4.051 -14.136 1.00 67.62 83 LEU A C 1
ATOM 645 O O . LEU A 1 83 ? -7.250 3.980 -15.237 1.00 67.62 83 LEU A O 1
ATOM 649 N N . HIS A 1 84 ? -6.286 5.200 -13.610 1.00 65.88 84 HIS A N 1
ATOM 650 C CA . HIS A 1 84 ? -6.394 6.484 -14.294 1.00 65.88 84 HIS A CA 1
ATOM 651 C C . HIS A 1 84 ? -5.034 6.898 -14.862 1.00 65.88 84 HIS A C 1
ATOM 653 O O . HIS A 1 84 ? -4.025 6.908 -14.158 1.00 65.88 84 HIS A O 1
ATOM 659 N N . ILE A 1 85 ? -5.000 7.234 -16.154 1.00 67.38 85 ILE A N 1
ATOM 660 C CA . ILE A 1 85 ? -3.812 7.793 -16.808 1.00 67.38 85 ILE A CA 1
ATOM 661 C C . ILE A 1 85 ? -4.030 9.298 -16.924 1.00 67.38 85 ILE A C 1
ATOM 663 O O . ILE A 1 85 ? -4.849 9.746 -17.725 1.00 67.38 85 ILE A O 1
ATOM 667 N N . GLU A 1 86 ? -3.295 10.068 -16.129 1.00 59.59 86 GLU A N 1
ATOM 668 C CA . GLU A 1 86 ? -3.271 11.524 -16.235 1.00 59.59 86 GLU A CA 1
ATOM 669 C C . GLU A 1 86 ? -2.058 11.969 -17.058 1.00 59.59 86 GLU A C 1
ATOM 671 O O . GLU A 1 86 ? -0.907 11.693 -16.71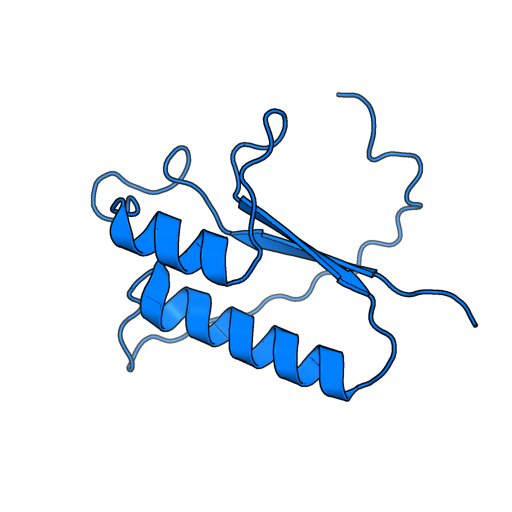2 1.00 59.59 86 GLU A O 1
ATOM 676 N N . GLU A 1 87 ? -2.306 12.671 -18.163 1.00 51.62 87 GLU A N 1
ATOM 677 C CA . GLU A 1 87 ? -1.259 13.320 -18.951 1.00 51.62 87 GLU A CA 1
ATOM 678 C C . GLU A 1 87 ? -0.935 14.696 -18.344 1.00 51.62 87 GLU A C 1
ATOM 680 O O . GLU A 1 87 ? -1.389 15.721 -18.845 1.00 51.62 87 GLU A O 1
ATOM 685 N N . SER A 1 88 ? -0.151 14.733 -17.261 1.00 50.12 88 SER A N 1
ATOM 686 C CA . SER A 1 88 ? 0.338 15.994 -16.679 1.00 50.12 88 SER A CA 1
ATOM 687 C C . SER A 1 88 ? 1.855 15.952 -16.447 1.00 50.12 88 SER A C 1
ATOM 689 O O . SER A 1 88 ? 2.357 14.986 -15.865 1.00 50.12 88 SER A O 1
ATOM 691 N N . PRO A 1 89 ? 2.623 16.963 -16.906 1.00 44.62 89 PRO A N 1
ATOM 692 C CA . PRO A 1 89 ? 4.073 16.989 -16.749 1.00 44.62 89 PRO A CA 1
ATOM 693 C C . PRO A 1 89 ? 4.480 17.110 -15.264 1.00 44.62 89 PRO A C 1
ATOM 695 O O . PRO A 1 89 ? 3.796 17.787 -14.497 1.00 44.62 89 PRO A O 1
ATOM 698 N N . PRO A 1 90 ? 5.616 16.507 -14.854 1.00 49.97 90 PRO A N 1
ATOM 699 C CA . PRO A 1 90 ? 6.051 16.451 -13.452 1.00 49.97 90 PRO A CA 1
ATOM 700 C C . PRO A 1 90 ? 6.332 17.812 -12.788 1.00 49.97 90 PRO A C 1
ATOM 702 O O . PRO A 1 90 ? 6.495 17.868 -11.574 1.00 49.97 90 PRO A O 1
ATOM 705 N N . GLU A 1 91 ? 6.385 18.906 -13.551 1.00 50.59 91 GLU A N 1
ATOM 706 C CA . GLU A 1 91 ? 6.737 20.249 -13.064 1.00 50.59 91 GLU A CA 1
ATOM 707 C C . GLU A 1 91 ? 5.601 20.980 -12.318 1.00 50.59 91 GLU A C 1
ATOM 709 O O . GLU A 1 91 ? 5.831 22.068 -11.807 1.00 50.59 91 GLU A O 1
ATOM 714 N N . LEU A 1 92 ? 4.400 20.398 -12.213 1.00 47.16 92 LEU A N 1
ATOM 715 C CA . LEU A 1 92 ? 3.249 20.992 -11.504 1.00 47.16 92 LEU A CA 1
ATOM 716 C C . LEU A 1 92 ? 2.922 20.322 -10.154 1.00 47.16 92 LEU A C 1
ATOM 718 O O . LEU A 1 92 ? 1.864 20.574 -9.591 1.00 47.16 92 LEU A O 1
ATOM 722 N N . ARG A 1 93 ? 3.799 19.454 -9.628 1.00 53.66 93 ARG A N 1
ATOM 723 C CA . ARG A 1 93 ? 3.604 18.786 -8.320 1.00 53.66 93 ARG A CA 1
ATOM 724 C C . ARG A 1 93 ? 4.338 19.454 -7.152 1.00 53.66 93 ARG A C 1
ATOM 726 O O . ARG A 1 93 ? 4.410 18.878 -6.071 1.00 53.66 93 ARG A O 1
ATOM 733 N N . LEU A 1 94 ? 4.891 20.644 -7.364 1.00 48.19 94 LEU A N 1
ATOM 734 C CA . LEU A 1 94 ? 5.391 21.502 -6.295 1.00 48.19 94 LEU A CA 1
ATOM 735 C C . LEU A 1 94 ? 4.550 22.781 -6.290 1.00 48.19 94 LEU A C 1
ATOM 737 O O . LEU A 1 94 ? 4.417 23.416 -7.334 1.00 48.19 94 LEU A O 1
ATOM 741 N N . ASP A 1 95 ? 4.039 23.102 -5.103 1.00 50.59 95 ASP A N 1
ATOM 742 C CA . ASP A 1 95 ? 3.246 24.274 -4.705 1.00 50.59 95 ASP A CA 1
ATOM 743 C C . ASP A 1 95 ? 1.720 24.173 -4.922 1.00 50.59 95 ASP A C 1
ATOM 745 O O . ASP A 1 95 ? 1.182 24.645 -5.920 1.00 50.59 95 ASP A O 1
ATOM 749 N N . ASP A 1 96 ? 1.034 23.576 -3.938 1.00 42.59 96 ASP A N 1
ATOM 750 C CA . ASP A 1 96 ? -0.012 24.247 -3.135 1.00 42.59 96 ASP A CA 1
ATOM 751 C C . ASP A 1 96 ? -0.183 23.552 -1.768 1.00 42.59 96 ASP A C 1
ATOM 753 O O . ASP A 1 96 ? -0.315 22.306 -1.739 1.00 42.59 96 ASP A O 1
#